Protein AF-A0A7K2MZR6-F1 (afdb_monomer)

pLDDT: mean 79.26, std 19.94, range [29.64, 97.56]

Mean predicted aligned error: 10.71 Å

Foldseek 3Di:
DDDDPDPDDPQQDDDDDDDQDDTPPLVVLCVVLPNDVVVVLVPPLLDQPQVSFAADPVSDHARARPPPDDPVQVVVAAALDDPCDPVNVVVPPPPDDPDDDDDDDDDFDPPCVVTPFDKWKKWFADNVGIHIDIWTFDADPVDGPRDRDIDDDPSSAAVPPRGHGTYNIDTD

Radius of gyration: 18.01 Å; Cα contacts (8 Å, |Δi|>4): 173; chains: 1; bounding box: 49×45×42 Å

Solvent-accessible surface area (backbone atoms only — not comparable to full-atom values): 11427 Å² total; per-residue (Å²): 134,89,81,81,80,73,81,74,74,78,85,68,75,88,77,84,78,91,71,100,67,73,60,91,68,48,59,59,54,30,53,78,70,70,48,53,67,67,53,35,70,77,48,52,78,72,66,75,50,72,96,76,42,51,56,54,81,90,64,69,74,72,75,85,57,85,80,68,79,37,73,70,56,59,71,67,30,39,72,69,83,67,85,79,44,77,67,64,67,64,64,64,84,80,82,70,77,77,84,74,80,90,72,87,86,73,84,81,58,80,61,52,94,82,62,48,69,60,70,35,41,30,37,30,37,51,98,92,40,56,28,32,48,61,32,31,52,52,86,45,88,90,43,72,95,67,62,93,48,69,50,63,58,66,77,74,48,30,69,50,101,88,47,22,58,46,39,62,68,44,79,86

Nearest PDB structures (foldseek):
  8w69-assembly1_C  TM=3.016E-01  e=1.087E+00  Escherichia coli
  4p2a-assembly1_A  TM=3.441E-01  e=4.801E+00  Mus musculus
  8f0a-assembly1_A  TM=3.322E-01  e=5.780E+00  Escherichia coli K-12

Structure (mmCIF, N/CA/C/O backbone):
data_AF-A0A7K2MZR6-F1
#
_entry.id   AF-A0A7K2MZR6-F1
#
loop_
_atom_site.group_PDB
_atom_site.id
_atom_site.type_symbol
_atom_site.label_atom_id
_atom_site.label_alt_id
_atom_site.label_comp_id
_atom_site.label_asym_id
_atom_site.label_entity_id
_atom_site.label_seq_id
_atom_site.pdbx_PDB_ins_code
_atom_site.Cartn_x
_atom_site.Cartn_y
_atom_site.Cartn_z
_atom_site.occupancy
_atom_site.B_iso_or_equiv
_atom_site.auth_seq_id
_atom_site.auth_comp_id
_atom_site.auth_asym_id
_atom_site.auth_atom_id
_atom_site.pdbx_PDB_model_num
ATOM 1 N N . ALA A 1 1 ? 17.070 -30.373 11.598 1.00 39.44 1 ALA A N 1
ATOM 2 C CA . ALA A 1 1 ? 15.749 -30.017 12.164 1.00 39.44 1 ALA A CA 1
ATOM 3 C C . ALA A 1 1 ? 15.989 -29.391 13.532 1.00 39.44 1 ALA A C 1
ATOM 5 O O . ALA A 1 1 ? 16.905 -29.877 14.192 1.00 39.44 1 ALA A O 1
ATOM 6 N N . PRO A 1 2 ? 15.275 -28.330 13.946 1.00 40.94 2 PRO A N 1
ATOM 7 C CA . PRO A 1 2 ? 13.965 -27.830 13.493 1.00 40.94 2 PRO A CA 1
ATOM 8 C C . PRO A 1 2 ? 14.138 -26.738 12.416 1.00 40.94 2 PRO A C 1
ATOM 10 O O . PRO A 1 2 ? 15.257 -26.313 12.177 1.00 40.94 2 PRO A O 1
ATOM 13 N N . GLY A 1 3 ? 13.174 -26.287 11.621 1.00 35.47 3 GLY A N 1
ATOM 14 C CA . GLY A 1 3 ? 11.716 -26.269 11.725 1.00 35.47 3 GLY A CA 1
ATOM 15 C C . GLY A 1 3 ? 11.260 -24.868 11.301 1.00 35.47 3 GLY A C 1
ATOM 16 O O . GLY A 1 3 ? 10.614 -24.181 12.079 1.00 35.47 3 GLY A O 1
ATOM 17 N N . GLY A 1 4 ? 11.721 -24.401 10.132 1.00 29.64 4 GLY A N 1
ATOM 18 C CA . GLY A 1 4 ? 11.375 -23.086 9.598 1.00 29.64 4 GLY A CA 1
ATOM 19 C C . GLY A 1 4 ? 9.952 -23.132 9.071 1.00 29.64 4 GLY A C 1
ATOM 20 O O . GLY A 1 4 ? 9.696 -23.795 8.068 1.00 29.64 4 GLY A O 1
ATOM 21 N N . GLY A 1 5 ? 9.032 -22.491 9.788 1.00 31.53 5 GLY A N 1
ATOM 22 C CA . GLY A 1 5 ? 7.665 -22.297 9.332 1.00 31.53 5 GLY A CA 1
ATOM 23 C C . GLY A 1 5 ? 7.686 -21.488 8.045 1.00 31.53 5 GLY A C 1
ATOM 24 O O . GLY A 1 5 ? 7.893 -20.281 8.061 1.00 31.53 5 GLY A O 1
ATOM 25 N N . THR A 1 6 ? 7.511 -22.173 6.923 1.00 33.50 6 THR A N 1
ATOM 26 C CA . THR A 1 6 ? 7.162 -21.552 5.653 1.00 33.50 6 THR A CA 1
ATOM 27 C C . THR A 1 6 ? 5.848 -20.809 5.857 1.00 33.50 6 THR A C 1
ATOM 29 O O . THR A 1 6 ? 4.817 -21.454 6.057 1.00 33.50 6 THR A O 1
ATOM 32 N N . SER A 1 7 ? 5.879 -19.475 5.827 1.00 38.91 7 SER A N 1
ATOM 33 C CA . SER A 1 7 ? 4.665 -18.673 5.680 1.00 38.91 7 SER A CA 1
ATOM 34 C C . SER A 1 7 ? 3.969 -19.142 4.410 1.00 38.91 7 SER A C 1
ATOM 36 O O . SER A 1 7 ? 4.467 -18.956 3.300 1.00 38.91 7 SER A O 1
ATOM 38 N N . GLN A 1 8 ? 2.866 -19.857 4.597 1.00 29.88 8 GLN A N 1
ATOM 39 C CA . GLN A 1 8 ? 2.050 -20.382 3.521 1.00 29.88 8 GLN A CA 1
ATOM 40 C C . GLN A 1 8 ? 1.401 -19.170 2.853 1.00 29.88 8 GLN A C 1
ATOM 42 O O . GLN A 1 8 ? 0.511 -18.541 3.422 1.00 29.88 8 GLN A O 1
ATOM 47 N N . ALA A 1 9 ? 1.900 -18.790 1.677 1.00 35.12 9 ALA A N 1
ATOM 48 C CA . ALA A 1 9 ? 1.158 -17.896 0.806 1.00 35.12 9 ALA A CA 1
ATOM 49 C C . ALA A 1 9 ? -0.180 -18.585 0.522 1.00 35.12 9 ALA A C 1
ATOM 51 O O . ALA A 1 9 ? -0.198 -19.729 0.062 1.00 35.12 9 ALA A O 1
ATOM 52 N N . ALA A 1 10 ? -1.281 -17.929 0.882 1.00 35.34 10 ALA A N 1
ATOM 53 C CA . ALA A 1 10 ? -2.608 -18.414 0.553 1.00 35.34 10 ALA A CA 1
ATOM 54 C C . ALA A 1 10 ? -2.679 -18.617 -0.966 1.00 35.34 10 ALA A C 1
ATOM 56 O O . ALA A 1 10 ? -2.389 -17.696 -1.733 1.00 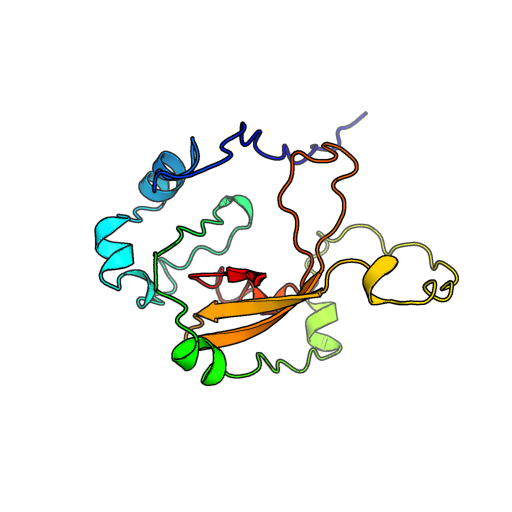35.34 10 ALA A O 1
ATOM 57 N N . ASP A 1 11 ? -3.015 -19.837 -1.377 1.00 33.06 11 ASP A N 1
ATOM 58 C CA . ASP A 1 11 ? -3.283 -20.201 -2.763 1.00 33.06 11 ASP A CA 1
ATOM 59 C C . ASP A 1 11 ? -4.546 -19.445 -3.197 1.00 33.06 11 ASP A C 1
ATOM 61 O O . ASP A 1 11 ? -5.672 -19.854 -2.910 1.00 33.06 11 ASP A O 1
ATOM 65 N N . VAL A 1 12 ? -4.363 -18.264 -3.789 1.00 40.34 12 VAL A N 1
ATOM 66 C CA . VAL A 1 12 ? -5.459 -17.537 -4.427 1.00 40.34 12 VAL A CA 1
ATOM 67 C C . VAL A 1 12 ? -5.521 -18.040 -5.856 1.00 40.34 12 VAL A C 1
ATOM 69 O O . VAL A 1 12 ? -4.797 -17.579 -6.739 1.00 40.34 12 VAL A O 1
ATOM 72 N N . GLY A 1 13 ? -6.378 -19.040 -6.041 1.00 33.81 13 GLY A N 1
ATOM 73 C CA . GLY A 1 13 ? -6.775 -19.534 -7.344 1.00 33.81 13 GLY A CA 1
ATOM 74 C C . GLY A 1 13 ? -7.232 -18.405 -8.269 1.00 33.81 13 GLY A C 1
ATOM 75 O O . GLY A 1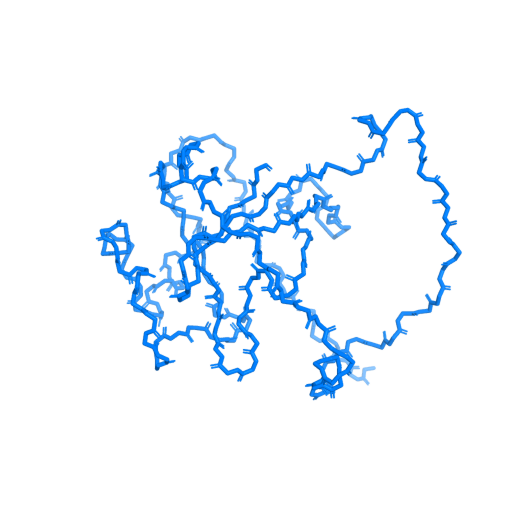 13 ? -7.898 -17.455 -7.857 1.00 33.81 13 GLY A O 1
ATOM 76 N N . ASP A 1 14 ? -6.825 -18.568 -9.524 1.00 42.56 14 ASP A N 1
ATOM 77 C CA . ASP A 1 14 ? -7.261 -17.892 -10.742 1.00 42.56 14 ASP A CA 1
ATOM 78 C C . ASP A 1 14 ? -8.637 -17.210 -10.662 1.00 42.56 14 ASP A C 1
ATOM 80 O O . ASP A 1 14 ? -9.649 -17.871 -10.448 1.00 42.56 14 ASP A O 1
ATOM 84 N N . THR A 1 15 ? -8.673 -15.903 -10.925 1.00 36.25 15 THR A N 1
ATOM 85 C CA . THR A 1 15 ? -9.824 -15.251 -11.566 1.00 36.25 15 THR A CA 1
ATOM 86 C C . THR A 1 15 ? -9.333 -14.094 -12.430 1.00 36.25 15 THR A C 1
ATOM 88 O O . THR A 1 15 ? -9.312 -12.924 -12.048 1.00 36.25 15 THR A O 1
ATOM 91 N N . GLY A 1 16 ? -8.925 -14.430 -13.652 1.00 32.34 16 GLY A N 1
ATOM 92 C CA . GLY A 1 16 ? -9.034 -13.484 -14.751 1.00 32.34 16 GLY A CA 1
ATOM 93 C C . GLY A 1 16 ? -10.497 -13.081 -14.970 1.00 32.34 16 GLY A C 1
ATOM 94 O O . GLY A 1 16 ? -11.351 -13.934 -15.176 1.00 32.34 16 GLY A O 1
ATOM 95 N N . GLY A 1 17 ? -10.750 -11.771 -14.988 1.00 32.56 17 GLY A N 1
ATOM 96 C CA . GLY A 1 17 ? -11.891 -11.165 -15.673 1.00 32.56 17 GLY A CA 1
ATOM 97 C C . GLY A 1 17 ? -13.231 -11.181 -14.937 1.00 32.56 17 GLY A C 1
ATOM 98 O O . GLY A 1 17 ? -13.989 -12.132 -15.042 1.00 32.56 17 GLY A O 1
ATOM 99 N N . GLY A 1 18 ? -13.566 -10.032 -14.343 1.00 38.00 18 GLY A N 1
ATOM 100 C CA . GLY A 1 18 ? -14.924 -9.486 -14.347 1.00 38.00 18 GLY A CA 1
ATOM 101 C C . GLY A 1 18 ? -15.996 -10.275 -13.605 1.00 38.00 18 GLY A C 1
ATOM 102 O O . GLY A 1 18 ? -16.796 -10.937 -14.240 1.00 38.00 18 GLY A O 1
ATOM 103 N N . GLU A 1 19 ? -16.068 -10.086 -12.291 1.00 34.72 19 GLU A N 1
ATOM 104 C CA . GLU A 1 19 ? -17.290 -9.947 -11.484 1.00 34.72 19 GLU A CA 1
ATOM 105 C C . GLU A 1 19 ? -16.818 -9.636 -10.055 1.00 34.72 19 GLU A C 1
ATOM 107 O O . GLU A 1 19 ? -15.854 -10.232 -9.584 1.00 34.72 19 GLU A O 1
ATOM 112 N N . GLY A 1 20 ? -17.415 -8.641 -9.392 1.00 44.56 20 GLY A N 1
ATOM 113 C CA . GLY A 1 20 ? -16.975 -8.074 -8.104 1.00 44.56 20 GLY A CA 1
ATOM 114 C C . GLY A 1 20 ? -17.125 -8.998 -6.886 1.00 44.56 20 GLY A C 1
ATOM 115 O O . GLY A 1 20 ? -17.637 -8.571 -5.853 1.00 44.56 20 GLY A O 1
ATOM 116 N N . GLY A 1 21 ? -16.719 -10.261 -7.007 1.00 45.09 21 GLY A N 1
ATOM 117 C CA . GLY A 1 21 ? -16.632 -11.222 -5.918 1.00 45.09 21 GLY A CA 1
ATOM 118 C C . GLY A 1 21 ? -15.346 -11.038 -5.116 1.00 45.09 21 GLY A C 1
ATOM 119 O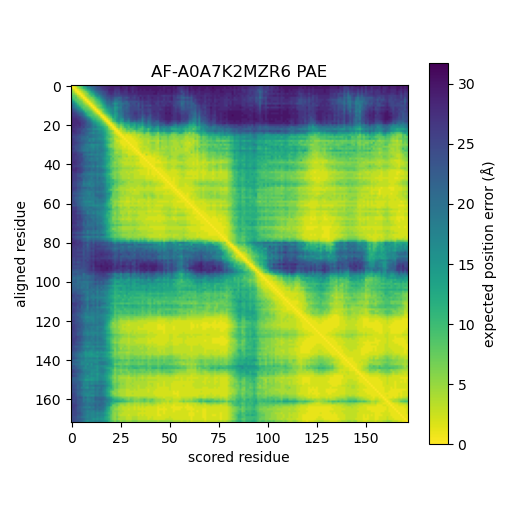 O . GLY A 1 21 ? -14.265 -10.840 -5.669 1.00 45.09 21 GLY A O 1
ATOM 120 N N . LEU A 1 22 ? -15.461 -11.106 -3.790 1.00 56.91 22 LEU A N 1
ATOM 121 C CA . LEU A 1 22 ? -14.301 -11.182 -2.905 1.00 56.91 22 LEU A CA 1
ATOM 122 C C . LEU A 1 22 ? -13.543 -12.494 -3.195 1.00 56.91 22 LEU A C 1
ATOM 124 O O . LEU A 1 22 ? -14.197 -13.527 -3.356 1.00 56.91 22 LEU A O 1
ATOM 128 N N . PRO A 1 23 ? -12.196 -12.492 -3.236 1.00 63.00 23 PRO A N 1
ATOM 129 C CA . PRO A 1 23 ? -11.409 -13.717 -3.348 1.00 63.00 23 PRO A CA 1
ATOM 130 C C . PRO A 1 23 ? -11.840 -14.758 -2.307 1.00 63.00 23 PRO A C 1
ATOM 132 O O . PRO A 1 23 ? -12.178 -14.399 -1.174 1.00 63.00 23 PRO A O 1
ATOM 135 N N . ALA A 1 24 ? -11.796 -16.042 -2.670 1.00 58.78 24 ALA A N 1
ATOM 136 C CA . ALA A 1 24 ? -12.118 -17.133 -1.750 1.00 58.78 24 ALA A CA 1
ATOM 137 C C . ALA A 1 24 ? -11.290 -17.007 -0.451 1.00 58.78 24 ALA A C 1
ATOM 139 O O . ALA A 1 24 ? -10.075 -16.818 -0.497 1.00 58.78 24 ALA A O 1
ATOM 140 N N . GLY A 1 25 ? -11.959 -17.038 0.707 1.00 65.69 25 GLY A N 1
ATOM 141 C CA . GLY A 1 25 ? -11.344 -16.859 2.030 1.00 65.69 25 GLY A CA 1
ATOM 142 C C . GLY A 1 25 ? -11.066 -15.409 2.454 1.00 65.69 25 GLY A C 1
ATOM 143 O O . GLY A 1 25 ? -10.602 -15.178 3.570 1.00 65.69 25 GLY A O 1
ATOM 144 N N . LEU A 1 26 ? -11.330 -14.398 1.613 1.00 73.00 26 LEU A N 1
ATOM 145 C CA . LEU A 1 26 ? -11.348 -13.004 2.078 1.00 73.00 26 LEU A CA 1
ATOM 146 C C . LEU A 1 26 ? -12.641 -12.700 2.841 1.00 73.00 26 LEU A C 1
ATOM 148 O O . LEU A 1 26 ? -12.573 -12.026 3.859 1.00 73.00 26 LEU A O 1
ATOM 152 N N . ALA A 1 27 ? -13.787 -13.215 2.383 1.00 74.50 27 ALA A N 1
ATOM 153 C CA . ALA A 1 27 ? -15.065 -13.048 3.078 1.00 74.50 27 ALA A CA 1
ATOM 154 C C . ALA A 1 27 ? -15.009 -13.609 4.509 1.00 74.50 27 ALA A C 1
ATOM 156 O O . ALA A 1 27 ? -15.300 -12.879 5.449 1.00 74.50 27 ALA A O 1
ATOM 157 N N . ASP A 1 28 ? -14.510 -14.837 4.677 1.00 79.81 28 ASP A N 1
ATOM 158 C CA . ASP A 1 28 ? -14.380 -15.470 5.996 1.00 79.81 28 ASP A CA 1
ATOM 159 C C . ASP A 1 28 ? -13.457 -14.667 6.928 1.00 79.81 28 ASP A C 1
ATOM 161 O O . ASP A 1 28 ? -13.819 -14.379 8.062 1.00 79.81 28 ASP A O 1
ATOM 165 N N . ARG A 1 29 ? -12.295 -14.205 6.436 1.00 79.25 29 ARG A N 1
ATOM 166 C CA . ARG A 1 29 ? -11.381 -13.355 7.224 1.00 79.25 29 ARG A CA 1
ATOM 167 C C . ARG A 1 29 ? -11.994 -12.005 7.592 1.00 79.25 29 ARG A C 1
ATOM 169 O O . ARG A 1 29 ? -11.735 -11.479 8.670 1.00 79.25 29 ARG A O 1
ATOM 176 N N . LEU A 1 30 ? -12.784 -11.418 6.696 1.00 81.81 30 LEU A N 1
ATOM 177 C CA . LEU A 1 30 ? -13.496 -10.176 6.982 1.00 81.81 30 LEU A CA 1
ATOM 178 C C . LEU A 1 30 ? -14.542 -10.401 8.081 1.00 81.81 30 LEU A C 1
ATOM 180 O O . LEU A 1 30 ? -14.583 -9.618 9.027 1.00 81.81 30 LEU A O 1
ATOM 184 N N . GLU A 1 31 ? -15.312 -11.489 8.016 1.00 82.50 31 GLU A N 1
ATOM 185 C CA . GLU A 1 31 ? -16.280 -11.864 9.053 1.00 82.50 31 GLU A CA 1
ATOM 186 C C . GLU A 1 31 ? -15.612 -12.174 10.402 1.00 82.50 31 GLU A C 1
ATOM 188 O O . GLU A 1 31 ? -16.070 -11.677 11.433 1.00 82.50 31 GLU A O 1
ATOM 193 N N . GLU A 1 32 ? -14.496 -12.912 10.412 1.00 84.81 32 GLU A N 1
ATOM 194 C CA . GLU A 1 32 ? -13.699 -13.205 11.617 1.00 84.81 32 GLU A CA 1
ATOM 195 C C . GLU A 1 32 ? -13.233 -11.930 12.334 1.00 84.81 32 GLU A C 1
ATOM 197 O O . GLU A 1 32 ? -13.168 -11.884 13.566 1.00 84.81 32 GLU A O 1
ATOM 202 N N . HIS A 1 33 ? -12.958 -10.870 11.572 1.00 82.25 33 HIS A N 1
ATOM 203 C CA . HIS A 1 33 ? -12.574 -9.560 12.092 1.00 82.25 33 HIS A CA 1
ATOM 204 C C . HIS A 1 33 ? -13.754 -8.583 12.245 1.00 82.25 33 HIS A C 1
ATOM 206 O O . HIS A 1 33 ? -13.548 -7.416 12.585 1.00 82.25 33 HIS A O 1
ATOM 212 N N . GLY A 1 34 ? -14.993 -9.040 12.031 1.00 80.62 34 GLY A N 1
ATOM 213 C CA . GLY A 1 34 ? -16.209 -8.237 12.176 1.00 80.62 34 GLY A CA 1
ATOM 214 C C . GLY A 1 34 ? -16.338 -7.106 11.151 1.00 80.62 34 GLY A C 1
ATOM 215 O O . GLY A 1 34 ? -16.990 -6.097 11.428 1.00 80.62 34 GLY A O 1
ATOM 216 N N . ILE A 1 35 ? -15.695 -7.243 9.991 1.00 82.81 35 ILE A N 1
ATOM 217 C CA . ILE A 1 35 ? -15.766 -6.292 8.885 1.00 82.81 35 ILE A CA 1
ATOM 218 C C . ILE A 1 35 ? -16.900 -6.708 7.951 1.00 82.81 35 ILE A C 1
ATOM 220 O O . ILE A 1 35 ? -16.762 -7.600 7.119 1.00 82.81 35 ILE A O 1
ATOM 224 N N . ASP A 1 36 ? -18.020 -6.001 8.065 1.00 86.06 36 ASP A N 1
ATOM 225 C CA . ASP A 1 36 ? -19.111 -6.058 7.097 1.00 86.06 36 ASP A CA 1
ATOM 226 C C . ASP A 1 36 ? -18.717 -5.257 5.846 1.00 86.06 36 ASP A C 1
ATOM 228 O O . ASP A 1 36 ? -18.424 -4.063 5.920 1.00 86.06 36 ASP A O 1
ATOM 232 N N . VAL A 1 37 ? -18.676 -5.925 4.693 1.00 80.88 37 VAL A N 1
ATOM 233 C CA . VAL A 1 37 ? -18.210 -5.355 3.419 1.00 80.88 37 VAL A CA 1
ATOM 234 C C . VAL A 1 37 ? -19.114 -4.234 2.922 1.00 80.88 37 VAL A C 1
ATOM 236 O O . VAL A 1 37 ? -18.623 -3.278 2.319 1.00 80.88 37 VAL A O 1
ATOM 239 N N . ASP A 1 38 ? -20.415 -4.327 3.163 1.00 84.75 38 ASP A N 1
ATOM 240 C CA . ASP A 1 38 ? -21.365 -3.322 2.703 1.00 84.75 38 ASP A CA 1
ATOM 241 C C . ASP A 1 38 ? -21.282 -2.084 3.596 1.00 84.75 38 ASP A C 1
ATOM 243 O O . ASP A 1 38 ? -21.103 -0.973 3.094 1.00 84.75 38 ASP A O 1
ATOM 247 N N . GLN A 1 39 ? -21.207 -2.269 4.919 1.00 86.69 39 GLN A N 1
ATOM 248 C CA . GLN A 1 39 ? -20.888 -1.168 5.836 1.00 86.69 39 GLN A CA 1
ATOM 249 C C . GLN A 1 39 ? -19.515 -0.558 5.544 1.00 86.69 39 GLN A C 1
ATOM 251 O O . GLN A 1 39 ? -19.317 0.652 5.689 1.00 86.69 39 GLN A O 1
ATOM 256 N N . TRP A 1 40 ? -18.545 -1.378 5.133 1.00 87.50 40 TRP A N 1
ATOM 257 C CA . TRP A 1 40 ? -17.222 -0.909 4.749 1.00 87.50 40 TRP A CA 1
ATOM 258 C C . TRP A 1 40 ? -17.313 0.008 3.532 1.00 87.50 40 TRP A C 1
ATOM 260 O O . TRP A 1 40 ? -16.825 1.136 3.603 1.00 87.50 40 TRP A O 1
ATOM 270 N N . LYS A 1 41 ? -17.996 -0.413 2.459 1.00 86.12 41 LYS A N 1
ATOM 271 C CA . LYS A 1 41 ? -18.247 0.418 1.265 1.00 86.12 41 LYS A CA 1
ATOM 272 C C . LYS A 1 41 ? -18.942 1.736 1.616 1.00 86.12 41 LYS A C 1
ATOM 274 O O . LYS A 1 41 ? -18.545 2.778 1.095 1.00 86.12 41 LYS A O 1
ATOM 279 N N . ASP A 1 42 ? -19.870 1.709 2.569 1.00 88.06 42 ASP A N 1
ATOM 280 C CA . ASP A 1 42 ? -20.603 2.887 3.051 1.00 88.06 42 ASP A CA 1
ATOM 281 C C . ASP A 1 42 ? -19.790 3.795 3.998 1.00 88.06 42 ASP A C 1
ATOM 283 O O . ASP A 1 42 ? -20.275 4.823 4.480 1.00 88.06 42 ASP A O 1
ATOM 287 N N . GLY A 1 43 ? -18.511 3.481 4.230 1.00 87.88 43 GLY A N 1
ATOM 288 C CA . GLY A 1 43 ? -17.573 4.339 4.951 1.00 87.88 43 GLY A CA 1
ATOM 289 C C . GLY A 1 43 ? -17.127 3.818 6.314 1.00 87.88 43 GLY A C 1
ATOM 290 O O . GLY A 1 43 ? -16.440 4.552 7.026 1.00 87.88 43 GLY A O 1
ATOM 291 N N . GLY A 1 44 ? -17.442 2.568 6.672 1.00 88.56 44 GLY A N 1
ATOM 292 C CA . GLY A 1 44 ? -16.954 1.914 7.894 1.00 88.56 44 GLY A CA 1
ATOM 293 C C . GLY A 1 44 ? -15.425 1.952 8.038 1.00 88.56 44 GLY A C 1
ATOM 294 O O . GLY A 1 44 ? -14.903 2.094 9.146 1.00 88.56 44 GLY A O 1
ATOM 295 N N . TRP A 1 45 ? -14.699 1.978 6.915 1.00 91.56 45 TRP A N 1
ATOM 296 C CA . TRP A 1 45 ? -13.241 2.134 6.862 1.00 91.56 45 TRP A CA 1
ATOM 297 C C . TRP A 1 45 ? -12.706 3.456 7.417 1.00 91.56 45 TRP A C 1
ATOM 299 O O . TRP A 1 45 ? -11.500 3.587 7.606 1.00 91.56 45 TRP A O 1
ATOM 309 N N . LYS A 1 46 ? -13.553 4.448 7.698 1.00 92.88 46 LYS A N 1
ATOM 310 C CA . LYS A 1 46 ? -13.128 5.720 8.308 1.00 92.88 46 LYS A CA 1
ATOM 311 C C . LYS A 1 46 ? -12.951 5.623 9.825 1.00 92.88 46 LYS A C 1
ATOM 313 O O . LYS A 1 46 ? -12.418 6.547 10.434 1.00 92.88 46 LYS A O 1
ATOM 318 N N . ASN A 1 47 ? -13.409 4.536 10.448 1.00 91.19 47 ASN A N 1
ATOM 319 C CA . ASN A 1 47 ? -13.333 4.365 11.894 1.00 91.19 47 ASN A CA 1
ATOM 320 C C . ASN A 1 47 ? -11.961 3.828 12.338 1.00 91.19 47 ASN A C 1
ATOM 322 O O . ASN A 1 47 ? -11.722 2.622 12.287 1.00 91.19 47 ASN A O 1
ATOM 326 N N . TRP A 1 48 ? -11.075 4.711 12.789 1.00 92.81 48 TRP A N 1
ATOM 327 C CA . TRP A 1 48 ? -9.724 4.379 13.263 1.00 92.81 48 TRP A CA 1
ATOM 328 C C . TRP A 1 48 ? -9.648 4.073 14.769 1.00 92.81 48 TRP A C 1
ATOM 330 O O . TRP A 1 48 ? -8.634 4.354 15.407 1.00 92.81 48 TRP A O 1
ATOM 340 N N . ASP A 1 49 ? -10.721 3.531 15.353 1.00 91.00 49 ASP A N 1
ATOM 341 C CA . ASP A 1 49 ? -10.709 3.031 16.729 1.00 91.00 49 ASP A CA 1
ATOM 342 C C . ASP A 1 49 ? -9.567 2.020 16.918 1.00 91.00 49 ASP A C 1
ATOM 344 O O . ASP A 1 49 ? -9.482 1.023 16.197 1.00 91.00 49 ASP A O 1
ATOM 348 N N . LYS A 1 50 ? -8.683 2.298 17.881 1.00 88.06 50 LYS A N 1
ATOM 349 C CA . LYS A 1 50 ? -7.469 1.514 18.131 1.00 88.06 50 LYS A CA 1
ATOM 350 C C . LYS A 1 50 ? -7.783 0.075 18.514 1.00 88.06 50 LYS A C 1
ATOM 352 O O . LYS A 1 50 ? -7.036 -0.811 18.119 1.00 88.06 50 LYS A O 1
ATOM 357 N N . ASP A 1 51 ? -8.896 -0.157 19.203 1.00 87.56 51 ASP A N 1
ATOM 358 C CA . ASP A 1 51 ? -9.284 -1.498 19.649 1.00 87.56 51 ASP A CA 1
ATOM 359 C C . ASP A 1 51 ? -9.787 -2.370 18.486 1.00 87.56 51 ASP A C 1
ATOM 361 O O . ASP A 1 51 ? -9.864 -3.591 18.601 1.00 87.56 51 ASP A O 1
ATOM 365 N N . LYS A 1 52 ? -10.123 -1.747 17.349 1.00 86.00 52 LYS A N 1
ATOM 366 C CA . LYS A 1 52 ? -10.605 -2.409 16.126 1.00 86.00 52 LYS A CA 1
ATOM 367 C C . LYS A 1 52 ? -9.631 -2.282 14.958 1.00 86.00 52 LYS A C 1
ATOM 369 O O . LYS A 1 52 ? -9.939 -2.699 13.840 1.00 86.00 52 LYS A O 1
ATOM 374 N N . TRP A 1 53 ? -8.478 -1.657 15.174 1.00 91.12 53 TRP A N 1
ATOM 375 C CA . TRP A 1 53 ? -7.499 -1.444 14.125 1.00 91.12 53 TRP A CA 1
ATOM 376 C C . TRP A 1 53 ? -6.564 -2.650 14.035 1.00 91.12 53 TRP A C 1
ATOM 378 O O . TRP A 1 53 ? -5.653 -2.802 14.840 1.00 91.12 53 TRP A O 1
ATOM 388 N N . LEU A 1 54 ? -6.800 -3.500 13.033 1.00 91.00 54 LEU A N 1
ATOM 389 C CA . LEU A 1 54 ? -6.033 -4.725 12.788 1.00 91.00 54 LEU A CA 1
ATOM 390 C C . LEU A 1 54 ? -4.533 -4.425 12.655 1.00 91.00 54 LEU A C 1
ATOM 392 O O . LEU A 1 54 ? -4.136 -3.701 11.740 1.00 91.00 54 LEU A O 1
ATOM 396 N N . SER A 1 55 ? -3.720 -4.971 13.563 1.00 88.94 55 SER A N 1
ATOM 397 C CA . SER A 1 55 ? -2.277 -4.702 13.670 1.00 88.94 55 SER A CA 1
ATOM 398 C C . SER A 1 55 ? -1.387 -5.868 13.259 1.00 88.94 55 SER A C 1
ATOM 400 O O . SER A 1 55 ? -0.279 -5.665 12.771 1.00 88.94 55 SER A O 1
ATOM 402 N N . GLU A 1 56 ? -1.840 -7.104 13.453 1.00 85.50 56 GLU A N 1
ATOM 403 C CA . GLU A 1 56 ? -1.017 -8.277 13.172 1.00 85.50 56 GLU A CA 1
ATOM 404 C C . GLU A 1 56 ? -0.967 -8.575 11.675 1.00 85.50 56 GLU A C 1
ATOM 406 O O . GLU A 1 56 ? -1.934 -8.372 10.940 1.00 85.50 56 GLU A O 1
ATOM 411 N N . ALA A 1 57 ? 0.155 -9.118 11.201 1.00 83.62 57 ALA A N 1
ATOM 412 C CA . ALA A 1 57 ? 0.327 -9.390 9.774 1.00 83.62 57 ALA A CA 1
ATOM 413 C C . ALA A 1 57 ? -0.648 -10.435 9.219 1.00 83.62 57 ALA A C 1
ATOM 415 O O . ALA A 1 57 ? -1.120 -10.308 8.091 1.00 83.62 57 ALA A O 1
ATOM 416 N N . LYS A 1 58 ? -0.985 -11.442 10.027 1.00 80.88 58 LYS A N 1
ATOM 417 C CA . LYS A 1 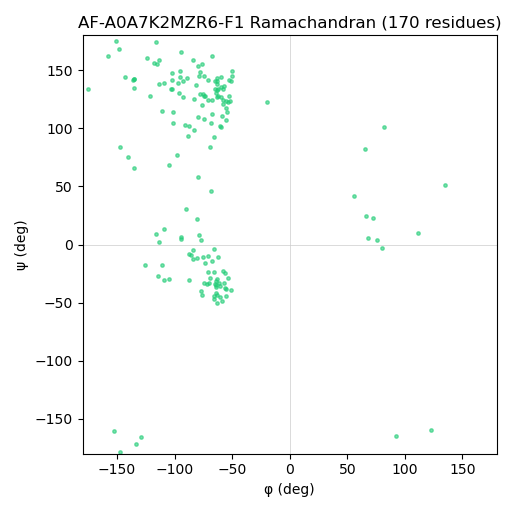58 ? -1.964 -12.482 9.676 1.00 80.88 58 LYS A CA 1
ATOM 418 C C . LYS A 1 58 ? -3.396 -11.951 9.524 1.00 80.88 58 LYS A C 1
ATOM 420 O O . LYS A 1 58 ? -4.178 -12.555 8.798 1.00 80.88 58 LYS A O 1
ATOM 425 N N . ASP A 1 59 ? -3.696 -10.819 10.156 1.00 84.94 59 ASP A N 1
ATOM 426 C CA . ASP A 1 59 ? -5.035 -10.232 10.218 1.00 84.94 59 ASP A CA 1
ATOM 427 C C . ASP A 1 59 ? -5.236 -9.182 9.104 1.00 84.94 59 ASP A C 1
ATOM 429 O O . ASP A 1 59 ? -6.253 -8.496 9.042 1.00 84.94 59 ASP A O 1
ATOM 433 N N . PHE A 1 60 ? -4.260 -9.021 8.200 1.00 87.69 60 PHE A N 1
ATOM 434 C CA . PHE A 1 60 ? -4.367 -8.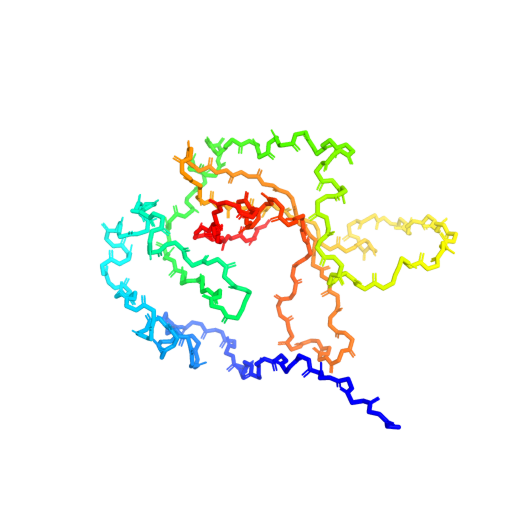075 7.096 1.00 87.69 60 PHE A CA 1
ATOM 435 C C . PHE A 1 60 ? -5.506 -8.439 6.137 1.00 87.69 60 PHE A C 1
ATOM 437 O O . PHE A 1 60 ? -5.552 -9.529 5.554 1.00 87.69 60 PHE A O 1
ATOM 444 N N . VAL A 1 61 ? -6.371 -7.456 5.891 1.00 88.12 61 VAL A N 1
ATOM 445 C CA . VAL A 1 61 ? -7.440 -7.503 4.895 1.00 88.12 61 VAL A CA 1
ATOM 446 C C . VAL A 1 61 ? -7.489 -6.189 4.119 1.00 88.12 61 VAL A C 1
ATOM 448 O O . VAL A 1 61 ? -7.314 -5.108 4.679 1.00 88.12 61 VAL A O 1
ATOM 451 N N . ASN A 1 62 ? -7.745 -6.278 2.814 1.00 89.62 62 ASN A N 1
ATOM 452 C CA . ASN A 1 62 ? -7.845 -5.116 1.931 1.00 89.62 62 ASN A CA 1
ATOM 453 C C . ASN A 1 62 ? -8.992 -5.304 0.924 1.00 89.62 62 ASN A C 1
ATOM 455 O O . ASN A 1 62 ? -8.744 -5.647 -0.234 1.00 89.62 62 ASN A O 1
ATOM 459 N N . PRO A 1 63 ? -10.257 -5.156 1.359 1.00 88.12 63 PRO A N 1
ATOM 460 C CA . PRO A 1 63 ? -11.392 -5.220 0.449 1.00 88.12 63 PRO A CA 1
ATOM 461 C C . PRO A 1 63 ? -11.342 -4.053 -0.547 1.00 88.12 63 PRO A C 1
ATOM 463 O O . PRO A 1 63 ? -11.121 -2.900 -0.172 1.00 88.12 63 PRO A O 1
ATOM 466 N N . VAL A 1 64 ? -11.565 -4.352 -1.828 1.00 84.75 64 VAL A N 1
ATOM 467 C CA . VAL A 1 64 ? -11.565 -3.349 -2.899 1.00 84.75 64 VAL A CA 1
ATOM 468 C C . VAL A 1 64 ? -12.934 -2.678 -2.968 1.00 84.75 64 VAL A C 1
ATOM 470 O O . VAL A 1 64 ? -13.956 -3.344 -3.122 1.00 84.75 64 VAL A O 1
ATOM 473 N N . ILE A 1 65 ? -12.951 -1.348 -2.883 1.00 89.56 65 ILE A N 1
ATOM 474 C CA . ILE A 1 65 ? -14.154 -0.539 -3.090 1.00 89.56 65 ILE A CA 1
ATOM 475 C C . ILE A 1 65 ? -14.080 0.054 -4.497 1.00 89.56 65 ILE A C 1
ATOM 477 O O . ILE A 1 65 ? -13.205 0.870 -4.800 1.00 89.56 65 ILE A O 1
ATOM 481 N N . GLU A 1 66 ? -14.992 -0.369 -5.368 1.00 87.44 66 GLU A N 1
ATOM 482 C CA . GLU A 1 66 ? -15.042 0.108 -6.746 1.00 87.44 66 GLU A CA 1
ATOM 483 C C . GLU A 1 66 ? -15.245 1.628 -6.801 1.00 87.44 66 GLU A C 1
ATOM 485 O O . GLU A 1 66 ? -16.034 2.206 -6.052 1.00 87.44 66 GLU A O 1
ATOM 490 N N . GLY A 1 67 ? -14.486 2.298 -7.670 1.00 90.19 67 GLY A N 1
ATOM 491 C CA . GLY A 1 67 ? -14.586 3.743 -7.864 1.00 90.19 67 GLY A CA 1
ATOM 492 C C . GLY A 1 67 ? -14.131 4.591 -6.673 1.00 90.19 67 GLY A C 1
ATOM 493 O O . GLY A 1 67 ? -14.259 5.811 -6.731 1.00 90.19 67 GLY A O 1
ATOM 494 N N . LEU A 1 68 ? -13.576 3.992 -5.616 1.00 93.62 68 LEU A N 1
ATOM 495 C CA . LEU A 1 68 ? -13.091 4.715 -4.443 1.00 93.62 68 LEU A CA 1
ATOM 496 C C . LEU A 1 68 ? -11.918 5.650 -4.779 1.00 93.62 68 LEU A C 1
ATOM 498 O O . LEU A 1 68 ? -11.856 6.783 -4.287 1.00 93.62 68 LEU A O 1
ATOM 502 N N . TRP A 1 69 ? -10.997 5.171 -5.616 1.00 95.38 69 TRP A N 1
ATOM 503 C CA . TRP A 1 69 ? -9.841 5.916 -6.104 1.00 95.38 69 TRP A CA 1
ATOM 504 C C . TRP A 1 69 ? -10.122 6.492 -7.491 1.00 95.38 69 TRP A C 1
ATOM 506 O O . TRP A 1 69 ? -9.658 5.985 -8.505 1.00 95.38 69 TRP A O 1
ATOM 516 N N . GLN A 1 70 ? -10.901 7.571 -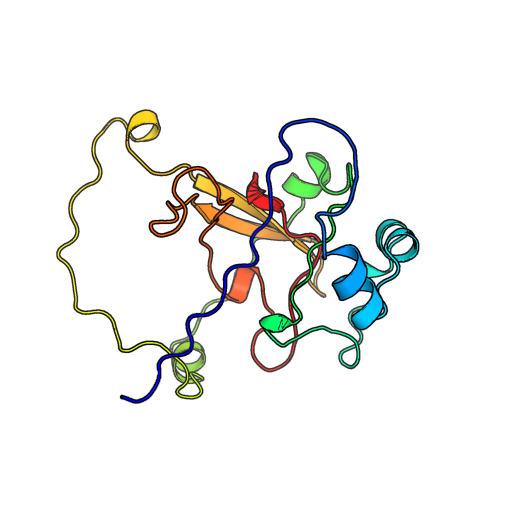7.538 1.00 96.12 70 GLN A N 1
ATOM 517 C CA . GLN A 1 70 ? -11.030 8.371 -8.759 1.00 96.12 70 GLN A CA 1
ATOM 518 C C . GLN A 1 70 ? -9.789 9.252 -8.972 1.00 96.12 70 GLN A C 1
ATOM 520 O O . GLN A 1 70 ? -9.148 9.641 -7.986 1.00 96.12 70 GLN A O 1
ATOM 525 N N . PRO A 1 71 ? -9.482 9.658 -10.221 1.00 95.94 71 PRO A N 1
ATOM 526 C CA . PRO A 1 71 ? -8.306 10.473 -10.530 1.00 95.94 71 PRO A CA 1
ATOM 527 C C . PRO A 1 71 ? -8.161 11.730 -9.667 1.00 95.94 71 PRO A C 1
ATOM 529 O O . PRO A 1 71 ? -7.055 12.073 -9.261 1.00 95.94 71 PRO A O 1
ATOM 532 N N . ASP A 1 72 ? -9.257 12.419 -9.348 1.00 96.62 72 ASP A N 1
ATOM 533 C CA . ASP A 1 72 ? -9.188 13.645 -8.545 1.00 96.62 72 ASP A CA 1
ATOM 534 C C . ASP A 1 72 ? -8.860 13.373 -7.075 1.00 96.62 72 ASP A C 1
ATOM 536 O O . ASP A 1 72 ? -8.100 14.128 -6.468 1.00 96.62 72 ASP A O 1
ATOM 540 N N . ARG A 1 73 ? -9.329 12.246 -6.525 1.00 96.56 73 ARG A N 1
ATOM 541 C CA . ARG A 1 73 ? -8.923 11.811 -5.186 1.00 96.56 73 ARG A CA 1
ATOM 542 C C . ARG A 1 73 ? -7.442 11.456 -5.162 1.00 96.56 73 ARG A C 1
ATOM 544 O O . ARG A 1 73 ? -6.731 11.939 -4.285 1.00 96.56 73 ARG A O 1
ATOM 551 N N . MET A 1 74 ? -6.976 10.678 -6.141 1.00 96.75 74 MET A N 1
ATOM 552 C CA . MET A 1 74 ? -5.560 10.314 -6.276 1.00 96.75 74 MET A CA 1
ATOM 553 C C . MET A 1 74 ? -4.658 11.556 -6.336 1.00 96.75 74 MET A C 1
ATOM 555 O O . MET A 1 74 ? -3.660 11.621 -5.628 1.00 96.75 74 MET A O 1
ATOM 559 N N . LYS A 1 75 ? -5.032 12.580 -7.115 1.00 95.62 75 LYS A N 1
ATOM 560 C CA . LYS A 1 75 ? -4.279 13.849 -7.201 1.00 95.62 75 LYS A CA 1
ATOM 561 C C . LYS A 1 75 ? -4.228 14.622 -5.882 1.00 95.62 75 LYS A C 1
ATOM 563 O O . LYS A 1 75 ? -3.288 15.376 -5.663 1.00 95.62 75 LYS A O 1
ATOM 568 N N . SER A 1 76 ? -5.255 14.490 -5.045 1.00 95.50 76 SER A N 1
ATOM 569 C CA . SER A 1 76 ? -5.345 15.180 -3.752 1.00 95.50 76 SER A CA 1
ATOM 570 C C . SER A 1 76 ? -4.649 14.443 -2.602 1.00 95.50 76 SER A C 1
ATOM 572 O O . SER A 1 76 ? -4.538 14.999 -1.507 1.00 95.50 76 SER A O 1
ATOM 574 N N . ALA A 1 77 ? -4.207 13.201 -2.833 1.00 96.06 77 ALA A N 1
ATOM 575 C CA . ALA A 1 77 ? -3.523 12.400 -1.829 1.00 96.06 77 ALA A CA 1
ATOM 576 C C . ALA A 1 77 ? -2.180 13.036 -1.448 1.00 96.06 77 ALA A C 1
ATOM 578 O O . ALA A 1 77 ? -1.466 13.578 -2.293 1.00 96.06 77 ALA A O 1
ATOM 579 N N . LYS A 1 78 ? -1.842 12.979 -0.160 1.00 95.31 78 LYS A N 1
ATOM 580 C CA . LYS A 1 78 ? -0.605 13.565 0.368 1.00 95.31 78 LYS A CA 1
ATOM 581 C C . LYS A 1 78 ? 0.507 12.526 0.377 1.00 95.31 78 LYS A C 1
ATOM 583 O O . LYS A 1 78 ? 0.259 11.372 0.712 1.00 95.31 78 LYS A O 1
ATOM 588 N N . GLU A 1 79 ? 1.726 12.924 0.034 1.00 90.25 79 GLU A N 1
ATOM 589 C CA . GLU A 1 79 ? 2.879 12.028 0.156 1.00 90.25 79 GLU A CA 1
ATOM 590 C C . GLU A 1 79 ? 3.012 11.575 1.618 1.00 90.25 79 GLU A C 1
ATOM 592 O O . GLU A 1 79 ? 2.872 12.370 2.555 1.00 90.25 79 GLU A O 1
ATOM 597 N N . ALA A 1 80 ? 3.225 10.276 1.818 1.00 81.81 80 ALA A N 1
ATOM 598 C CA . ALA A 1 80 ? 3.402 9.682 3.138 1.00 81.81 80 ALA A CA 1
ATOM 599 C C . ALA A 1 80 ? 4.827 9.906 3.650 1.00 81.81 80 ALA A C 1
ATOM 601 O O . ALA A 1 80 ? 5.563 8.966 3.949 1.00 81.81 80 ALA A O 1
ATOM 602 N N . ASP A 1 81 ? 5.206 11.180 3.741 1.00 68.19 81 ASP A N 1
ATOM 603 C CA . ASP A 1 81 ? 6.520 11.625 4.175 1.00 68.19 81 ASP A CA 1
ATOM 604 C C . ASP A 1 81 ? 6.696 11.340 5.668 1.00 68.19 81 ASP A C 1
ATOM 606 O O . ASP A 1 81 ? 6.487 12.188 6.538 1.00 68.19 81 ASP A O 1
ATOM 610 N N . LYS A 1 82 ? 7.097 10.111 5.985 1.00 63.28 82 LYS A N 1
ATOM 611 C CA . LYS A 1 82 ? 7.634 9.770 7.294 1.00 63.28 82 LYS A CA 1
ATOM 612 C C . LYS A 1 82 ? 9.143 9.704 7.155 1.00 63.28 82 LYS A C 1
ATOM 614 O O . LYS A 1 82 ? 9.684 8.746 6.607 1.00 63.28 82 LYS A O 1
ATOM 619 N N . THR A 1 83 ? 9.834 10.727 7.656 1.00 56.94 83 THR A N 1
ATOM 620 C CA . THR A 1 83 ? 11.289 10.670 7.812 1.00 56.94 83 THR A CA 1
ATOM 621 C C . THR A 1 83 ? 11.607 9.511 8.747 1.00 56.94 83 THR A C 1
ATOM 623 O O . THR A 1 83 ? 11.437 9.629 9.959 1.00 56.94 83 THR A O 1
ATOM 626 N N . VAL A 1 84 ? 12.031 8.381 8.184 1.00 56.09 84 VAL A N 1
ATOM 627 C CA . VAL A 1 84 ? 12.496 7.236 8.966 1.00 56.09 84 VAL A CA 1
ATOM 628 C C . VAL A 1 84 ? 13.796 7.662 9.630 1.00 56.09 84 VAL A C 1
ATOM 630 O O . VAL A 1 84 ? 14.796 7.928 8.961 1.00 56.09 84 VAL A O 1
ATOM 633 N N . THR A 1 85 ? 13.778 7.795 10.950 1.00 55.78 85 THR A N 1
ATOM 634 C CA . THR A 1 85 ? 14.984 8.107 11.708 1.00 55.78 85 THR A CA 1
ATOM 635 C C . THR A 1 85 ? 15.760 6.824 11.993 1.00 55.78 85 THR A C 1
ATOM 637 O O . THR A 1 85 ? 15.206 5.726 12.021 1.00 55.78 85 THR A O 1
ATOM 640 N N . THR A 1 86 ? 17.054 6.941 12.282 1.00 54.97 86 THR A N 1
ATOM 641 C CA . THR A 1 86 ? 17.870 5.800 12.735 1.00 54.97 86 THR A CA 1
ATOM 642 C C . THR A 1 86 ? 17.332 5.146 14.013 1.00 54.97 86 THR A C 1
ATOM 644 O O . THR A 1 86 ? 17.598 3.974 14.254 1.00 54.97 86 THR A O 1
ATOM 647 N N . LYS A 1 87 ? 16.540 5.868 14.819 1.00 53.31 87 LYS A N 1
ATOM 648 C CA . LYS A 1 87 ? 15.848 5.308 15.989 1.00 53.31 87 LYS A CA 1
ATOM 649 C C . LYS A 1 87 ? 14.651 4.437 15.609 1.00 53.31 87 LYS A C 1
ATOM 651 O O . LYS A 1 87 ? 14.399 3.461 16.303 1.00 53.31 87 LYS A O 1
ATOM 656 N N . ASP A 1 88 ? 13.958 4.758 14.519 1.00 55.12 88 ASP A N 1
ATOM 657 C CA . ASP A 1 88 ? 12.827 3.960 14.029 1.00 55.12 88 ASP A CA 1
ATOM 658 C C . ASP A 1 88 ? 13.302 2.616 13.457 1.00 55.12 88 ASP A C 1
ATOM 660 O O . ASP A 1 88 ? 12.632 1.605 13.634 1.00 55.12 88 ASP A O 1
ATOM 664 N N . ALA A 1 89 ? 14.494 2.583 12.848 1.00 55.31 89 ALA A N 1
ATOM 665 C CA . ALA A 1 89 ? 15.137 1.346 12.394 1.00 55.31 89 ALA A CA 1
ATOM 666 C C . ALA A 1 89 ? 15.613 0.449 13.556 1.00 55.31 89 ALA A C 1
ATOM 668 O O . ALA A 1 89 ? 15.652 -0.767 13.423 1.00 55.31 89 ALA A O 1
ATOM 669 N N . ALA A 1 90 ? 15.947 1.039 14.710 1.00 54.47 90 ALA A N 1
ATOM 670 C CA . ALA A 1 90 ? 16.414 0.319 15.898 1.00 54.47 90 ALA A CA 1
ATOM 671 C C . ALA A 1 90 ? 15.279 -0.235 16.784 1.00 54.47 90 ALA A C 1
ATOM 673 O O . ALA A 1 90 ? 15.556 -0.922 17.764 1.00 54.47 90 ALA A O 1
ATOM 674 N N . ALA A 1 91 ? 14.013 0.061 16.462 1.00 52.62 91 ALA A N 1
ATOM 675 C CA . ALA A 1 91 ? 12.840 -0.507 17.133 1.00 52.62 91 ALA A CA 1
ATOM 676 C C . ALA A 1 91 ? 12.503 -1.936 16.656 1.00 52.62 91 ALA A C 1
ATOM 678 O O . ALA A 1 91 ? 11.453 -2.472 17.014 1.00 52.62 91 ALA A O 1
ATOM 679 N N . ASP A 1 92 ? 13.383 -2.535 15.850 1.00 51.56 92 ASP A N 1
ATOM 680 C CA . ASP A 1 92 ? 13.331 -3.933 15.447 1.00 51.56 92 ASP A CA 1
ATOM 681 C C . ASP A 1 92 ? 13.281 -4.843 16.686 1.00 51.56 92 ASP A C 1
ATOM 683 O O . ASP A 1 92 ? 14.210 -4.895 17.493 1.00 51.56 92 ASP A O 1
ATOM 687 N N . GLN A 1 93 ? 12.163 -5.549 16.861 1.00 53.12 93 GLN A N 1
ATOM 688 C CA . GLN A 1 93 ? 11.905 -6.415 18.017 1.00 53.12 93 GLN A CA 1
ATOM 689 C C . GLN A 1 93 ? 12.586 -7.790 17.892 1.00 53.12 93 GLN A C 1
ATOM 691 O O . GLN A 1 93 ? 12.166 -8.754 18.529 1.00 53.12 93 GLN A O 1
ATOM 696 N N . GLY A 1 94 ? 13.640 -7.898 17.076 1.00 49.00 94 GLY A N 1
ATOM 697 C CA . GLY A 1 94 ? 14.419 -9.126 16.919 1.00 49.00 94 GLY A CA 1
ATOM 698 C C . GLY A 1 94 ? 13.693 -10.228 16.144 1.00 49.00 94 GLY A C 1
ATOM 699 O O . GLY A 1 94 ? 14.023 -11.400 16.307 1.00 49.00 94 GLY A O 1
ATOM 700 N N . ALA A 1 95 ? 12.710 -9.856 15.319 1.00 54.41 95 ALA A N 1
ATOM 701 C CA . ALA A 1 95 ? 11.965 -10.758 14.438 1.00 54.41 95 ALA A CA 1
ATOM 702 C C . ALA A 1 95 ? 12.303 -10.545 12.950 1.00 54.41 95 ALA A C 1
ATOM 704 O O . ALA A 1 95 ? 11.572 -11.020 12.082 1.00 54.41 95 ALA A O 1
ATOM 705 N N . THR A 1 96 ? 13.376 -9.814 12.649 1.00 57.12 96 THR A N 1
ATOM 706 C CA . THR A 1 96 ? 13.797 -9.546 11.273 1.00 57.12 96 THR A CA 1
ATOM 707 C C . THR A 1 96 ? 14.738 -10.641 10.777 1.00 57.12 96 THR A C 1
ATOM 709 O O . THR A 1 96 ? 15.548 -11.184 11.535 1.00 57.12 96 THR A O 1
ATOM 712 N N . ASP A 1 97 ? 14.606 -10.978 9.493 1.00 58.94 97 ASP A N 1
ATOM 713 C CA . ASP A 1 97 ? 15.555 -11.826 8.777 1.00 58.94 97 ASP A CA 1
ATOM 714 C C . ASP A 1 97 ? 16.997 -11.322 8.990 1.00 58.94 97 ASP A C 1
ATOM 716 O O . ASP A 1 97 ? 17.215 -10.120 9.168 1.00 58.94 97 ASP A O 1
ATOM 720 N N . PRO A 1 98 ? 18.005 -12.215 8.988 1.00 73.44 98 PRO A N 1
ATOM 721 C CA . PRO A 1 98 ? 19.396 -11.798 9.122 1.00 73.44 98 PRO A CA 1
ATOM 722 C C . PRO A 1 98 ? 19.737 -10.729 8.083 1.00 73.44 98 PRO A C 1
ATOM 724 O O . PRO A 1 98 ? 19.300 -10.821 6.933 1.00 73.44 98 PRO A O 1
ATOM 727 N N . GLU A 1 99 ? 20.540 -9.740 8.487 1.00 76.75 99 GLU A N 1
ATOM 728 C CA . GLU A 1 99 ? 20.950 -8.665 7.586 1.00 76.75 99 GLU A CA 1
ATOM 729 C C . GLU A 1 99 ? 21.529 -9.26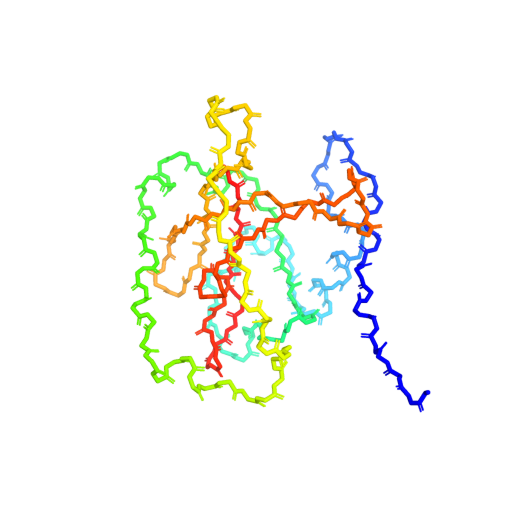3 6.291 1.00 76.75 99 GLU A C 1
ATOM 731 O O . GLU A 1 99 ? 22.443 -10.099 6.353 1.00 76.75 99 GLU A O 1
ATOM 736 N N . PRO A 1 100 ? 20.969 -8.909 5.117 1.00 76.12 100 PRO A N 1
ATOM 737 C CA . PRO A 1 100 ? 21.374 -9.531 3.872 1.00 76.12 100 PRO A CA 1
ATOM 738 C C . PRO A 1 100 ? 22.839 -9.218 3.579 1.00 76.12 100 PRO A C 1
ATOM 740 O O . PRO A 1 100 ? 23.315 -8.099 3.779 1.00 76.12 100 PRO A O 1
ATOM 743 N N . ALA A 1 101 ? 23.559 -10.213 3.059 1.00 88.75 101 ALA A N 1
ATOM 744 C CA . ALA A 1 101 ? 24.921 -9.996 2.599 1.00 88.75 101 ALA A CA 1
ATOM 745 C C . ALA A 1 101 ? 24.934 -8.889 1.525 1.00 88.75 101 ALA A C 1
ATOM 747 O O . ALA A 1 101 ? 24.075 -8.894 0.636 1.00 88.75 101 ALA A O 1
ATOM 748 N N . PRO A 1 102 ? 25.897 -7.953 1.575 1.00 88.75 102 PRO A N 1
ATOM 749 C CA . PRO A 1 102 ? 25.978 -6.891 0.589 1.00 88.75 102 PRO A CA 1
ATOM 750 C C . PRO A 1 102 ? 26.211 -7.488 -0.800 1.00 88.75 102 PRO A C 1
ATOM 752 O O . PRO A 1 102 ? 27.073 -8.347 -0.990 1.00 88.75 102 PRO A O 1
ATOM 755 N N . VAL A 1 103 ? 25.449 -7.004 -1.775 1.00 89.81 103 VAL A N 1
ATOM 756 C CA . VAL A 1 103 ? 25.592 -7.355 -3.189 1.00 89.81 103 VAL A CA 1
ATOM 757 C C . VAL A 1 103 ? 26.049 -6.129 -3.967 1.00 89.81 103 VAL A C 1
ATOM 759 O O . VAL A 1 103 ? 25.588 -5.015 -3.717 1.00 89.81 103 VAL A O 1
ATOM 762 N N . GLU A 1 104 ? 26.979 -6.319 -4.901 1.00 93.56 104 GLU A N 1
ATOM 763 C CA . GLU A 1 104 ? 27.422 -5.236 -5.775 1.00 93.56 104 GLU A CA 1
ATOM 764 C C . GLU A 1 104 ? 26.274 -4.828 -6.707 1.00 93.56 104 GLU A C 1
ATOM 766 O O . GLU A 1 104 ? 25.696 -5.660 -7.411 1.00 93.56 104 GLU A O 1
ATOM 771 N N . ALA A 1 105 ? 25.916 -3.544 -6.689 1.00 88.88 105 ALA A N 1
ATOM 772 C CA . ALA A 1 105 ? 24.831 -3.032 -7.510 1.00 88.88 105 ALA A CA 1
ATOM 773 C C . ALA A 1 105 ? 25.241 -3.019 -8.989 1.00 88.88 105 ALA A C 1
ATOM 775 O O . ALA A 1 105 ? 26.225 -2.386 -9.371 1.00 88.88 105 ALA A O 1
ATOM 776 N N . VAL A 1 106 ? 24.447 -3.674 -9.835 1.00 91.00 106 VAL A N 1
ATOM 777 C CA . VAL A 1 106 ? 24.616 -3.651 -11.292 1.00 91.00 106 VAL A CA 1
ATOM 778 C C . VAL A 1 106 ? 23.682 -2.601 -11.885 1.00 91.00 106 VAL A C 1
ATOM 780 O O . VAL A 1 106 ? 22.533 -2.467 -11.468 1.00 91.00 106 VAL A O 1
ATOM 783 N N . ALA A 1 107 ? 24.171 -1.845 -12.868 1.00 90.75 107 ALA A N 1
ATOM 784 C CA . ALA A 1 107 ? 23.342 -0.872 -13.566 1.00 90.75 107 ALA A CA 1
ATOM 785 C C . ALA A 1 107 ? 22.199 -1.566 -14.323 1.00 90.75 107 ALA A C 1
ATOM 787 O O . ALA A 1 107 ? 22.438 -2.484 -15.109 1.00 90.75 107 ALA A O 1
ATOM 788 N N . GLU A 1 108 ? 20.973 -1.076 -14.132 1.00 89.56 108 GLU A N 1
ATOM 789 C CA . GLU A 1 108 ? 19.810 -1.571 -14.869 1.00 89.56 108 GLU A CA 1
ATOM 790 C C . GLU A 1 108 ? 19.958 -1.301 -16.374 1.00 89.56 108 GLU A C 1
ATOM 792 O O . GLU A 1 108 ? 20.473 -0.258 -16.807 1.00 89.56 108 GLU A O 1
ATOM 797 N N . LYS A 1 109 ? 19.491 -2.249 -17.186 1.00 93.94 109 LYS A N 1
ATOM 798 C CA . LYS A 1 109 ? 19.590 -2.175 -18.638 1.00 93.94 109 LYS A CA 1
ATOM 799 C C . LYS A 1 109 ? 18.651 -1.098 -19.188 1.00 93.94 109 LYS A C 1
ATOM 801 O O . LYS A 1 109 ? 17.524 -0.906 -18.741 1.00 93.94 109 LYS A O 1
ATOM 806 N N . LYS A 1 110 ? 19.124 -0.387 -20.212 1.00 93.31 110 LYS A N 1
ATOM 807 C CA . LYS A 1 110 ? 18.334 0.598 -20.964 1.00 93.31 110 LYS A CA 1
ATOM 808 C C . LYS A 1 110 ? 17.725 -0.051 -22.224 1.00 93.31 110 LYS A C 1
ATOM 810 O O . LYS A 1 110 ? 18.380 -0.916 -22.808 1.00 93.31 110 LYS A O 1
ATOM 815 N N . PRO A 1 111 ? 16.546 0.407 -22.685 1.00 92.75 111 PRO A N 1
ATOM 816 C CA . PRO A 1 111 ? 15.731 1.459 -22.077 1.00 92.75 111 PRO A CA 1
ATOM 817 C C . PRO A 1 111 ? 14.913 0.947 -20.878 1.00 92.75 111 PRO A C 1
ATOM 819 O O . PRO A 1 111 ? 14.445 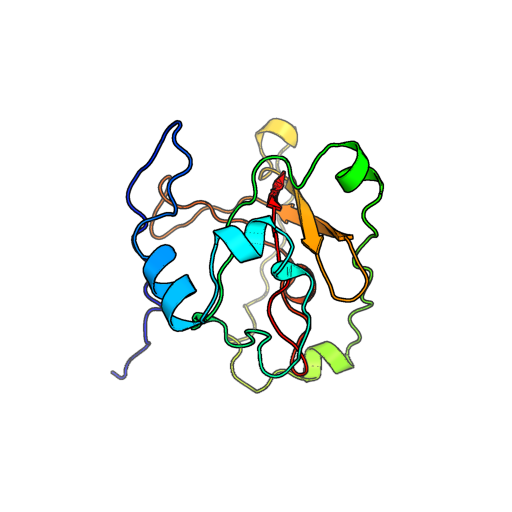-0.189 -20.862 1.00 92.75 111 PRO A O 1
ATOM 822 N N . TYR A 1 112 ? 14.731 1.795 -19.862 1.00 89.25 112 TYR A N 1
ATOM 823 C CA . TYR A 1 112 ? 14.137 1.370 -18.587 1.00 89.25 112 TYR A CA 1
ATOM 824 C C . TYR A 1 112 ? 12.682 0.909 -18.703 1.00 89.25 112 TYR A C 1
ATOM 826 O O . TYR A 1 112 ? 12.295 -0.008 -17.999 1.00 89.25 112 TYR A O 1
ATOM 834 N N . HIS A 1 113 ? 11.899 1.465 -19.627 1.00 86.88 113 HIS A N 1
ATOM 835 C CA . HIS A 1 113 ? 10.503 1.057 -19.825 1.00 86.88 113 HIS A CA 1
ATOM 836 C C . HIS A 1 113 ? 10.343 -0.369 -20.384 1.00 86.88 113 HIS A C 1
ATOM 838 O O . HIS A 1 113 ? 9.242 -0.905 -20.350 1.00 86.88 113 HIS A O 1
ATOM 844 N N . GLU A 1 114 ? 11.417 -0.981 -20.893 1.00 87.62 114 GLU A N 1
ATOM 845 C CA . GLU A 1 114 ? 11.412 -2.369 -21.379 1.00 87.62 114 GLU A CA 1
ATOM 846 C C . GLU A 1 114 ? 12.093 -3.344 -20.413 1.00 87.62 114 GLU A C 1
ATOM 848 O O . GLU A 1 114 ? 11.777 -4.531 -20.416 1.00 87.62 114 GLU A O 1
ATOM 853 N N . ASN A 1 115 ? 13.077 -2.871 -19.638 1.00 89.00 115 ASN A N 1
ATOM 854 C CA . ASN A 1 115 ? 13.974 -3.747 -18.879 1.00 89.00 115 ASN A CA 1
ATOM 855 C C . ASN A 1 115 ? 13.824 -3.602 -17.356 1.00 89.00 115 ASN A C 1
ATOM 857 O O . ASN A 1 115 ? 14.082 -4.569 -16.644 1.00 89.00 115 ASN A O 1
ATOM 861 N N . ALA A 1 116 ? 13.396 -2.438 -16.854 1.00 87.81 116 ALA A N 1
ATOM 862 C CA . ALA A 1 116 ? 13.170 -2.245 -15.426 1.00 87.81 116 ALA A CA 1
ATOM 863 C C . ALA A 1 116 ? 11.822 -2.843 -14.998 1.00 87.81 116 ALA A C 1
ATOM 865 O O . ALA A 1 116 ? 10.880 -2.937 -15.788 1.00 87.81 116 ALA A O 1
ATOM 866 N N . ALA A 1 117 ? 11.721 -3.221 -13.722 1.00 86.62 117 ALA A N 1
ATOM 867 C CA . ALA A 1 117 ? 10.455 -3.643 -13.137 1.00 86.62 117 ALA A CA 1
ATOM 868 C C . ALA A 1 117 ? 9.401 -2.515 -13.225 1.00 86.62 117 ALA A C 1
ATOM 870 O O . ALA A 1 117 ? 9.762 -1.343 -13.070 1.00 86.62 117 ALA A O 1
ATOM 871 N N . PRO A 1 118 ? 8.111 -2.835 -13.448 1.00 89.75 118 PRO A N 1
ATOM 872 C CA . PRO A 1 118 ? 7.044 -1.839 -13.435 1.00 89.75 118 PRO A CA 1
ATOM 873 C C . PRO A 1 118 ? 6.972 -1.106 -12.092 1.00 89.75 118 PRO A C 1
ATOM 875 O O . PRO A 1 118 ? 6.814 -1.735 -11.047 1.00 89.75 118 PRO A O 1
ATOM 878 N N . VAL A 1 119 ? 7.051 0.224 -12.134 1.00 92.81 119 VAL A N 1
ATOM 879 C CA . VAL A 1 119 ? 6.921 1.110 -10.969 1.00 92.81 119 VAL A CA 1
ATOM 880 C C . VAL A 1 119 ? 5.602 1.862 -11.067 1.00 92.81 119 VAL A C 1
ATOM 882 O O . VAL A 1 119 ? 5.237 2.327 -12.146 1.00 92.81 119 VAL A O 1
ATOM 885 N N . GLY A 1 120 ? 4.920 2.008 -9.936 1.00 94.06 120 GLY A N 1
ATOM 886 C CA . GLY A 1 120 ? 3.629 2.682 -9.847 1.00 94.06 120 GLY A CA 1
ATOM 887 C C . GLY A 1 120 ? 3.434 3.404 -8.520 1.00 94.06 120 GLY A C 1
ATOM 888 O O . GLY A 1 120 ? 4.320 3.432 -7.654 1.00 94.06 120 GLY A O 1
ATOM 889 N N . LYS A 1 121 ? 2.260 4.011 -8.365 1.00 96.19 121 LYS A N 1
ATOM 890 C CA . LYS A 1 121 ? 1.862 4.711 -7.139 1.00 96.19 121 LYS A CA 1
ATOM 891 C C . LYS A 1 121 ? 1.053 3.773 -6.247 1.00 96.19 121 LYS A C 1
ATOM 893 O O . LYS A 1 121 ? 0.272 2.961 -6.730 1.00 96.19 121 LYS A O 1
ATOM 898 N N . VAL A 1 122 ? 1.241 3.902 -4.937 1.00 96.94 122 VAL A N 1
ATOM 899 C CA . VAL A 1 122 ? 0.450 3.193 -3.923 1.00 96.94 122 VAL A CA 1
ATOM 900 C C . VAL A 1 122 ? -0.408 4.219 -3.202 1.00 96.94 122 VAL A C 1
ATOM 902 O O . VAL A 1 122 ? 0.134 5.090 -2.530 1.00 96.94 122 VAL A O 1
ATOM 905 N N . PHE A 1 123 ? -1.725 4.132 -3.342 1.00 97.56 123 PHE A N 1
ATOM 906 C CA . PHE A 1 123 ? -2.690 4.986 -2.652 1.00 97.56 123 PHE A CA 1
ATOM 907 C C . PHE A 1 123 ? -3.315 4.236 -1.487 1.00 97.56 123 PHE A C 1
ATOM 909 O O . PHE A 1 123 ? -3.588 3.044 -1.602 1.00 97.56 123 PHE A O 1
ATOM 916 N N . PHE A 1 124 ? -3.545 4.922 -0.374 1.00 97.38 124 PHE A N 1
ATOM 917 C CA . PHE A 1 124 ? -4.134 4.326 0.822 1.00 97.38 124 PHE A CA 1
ATOM 918 C C . PHE A 1 124 ? -4.778 5.395 1.705 1.00 97.38 124 PHE A C 1
ATOM 920 O O . PHE A 1 124 ? -4.494 6.584 1.567 1.00 97.38 124 PHE A O 1
ATOM 927 N N . ASP A 1 125 ? -5.652 4.982 2.616 1.00 96.75 125 ASP A N 1
ATOM 928 C CA . ASP A 1 125 ? -6.200 5.854 3.651 1.00 96.75 125 ASP A CA 1
ATOM 929 C C . ASP A 1 125 ? -5.508 5.599 4.991 1.00 96.75 125 ASP A C 1
ATOM 931 O O . ASP A 1 125 ? -5.369 4.452 5.425 1.00 96.75 125 ASP A O 1
ATOM 935 N N . SER A 1 126 ? -5.122 6.687 5.654 1.00 95.12 126 SER A N 1
ATOM 936 C CA . SER A 1 126 ? -4.619 6.727 7.026 1.00 95.12 126 SER A CA 1
ATOM 937 C C . SER A 1 126 ? -5.573 7.529 7.930 1.00 95.12 126 SER A C 1
ATOM 939 O O . SER A 1 126 ? -6.526 8.152 7.438 1.00 95.12 126 SER A O 1
ATOM 941 N N . PRO A 1 127 ? -5.335 7.573 9.255 1.00 93.94 127 PRO A N 1
ATOM 942 C CA . PRO A 1 127 ? -6.050 8.485 10.148 1.00 93.94 127 PRO A CA 1
ATOM 943 C C . PRO A 1 127 ? -5.943 9.966 9.750 1.00 93.94 127 PRO A C 1
ATOM 945 O O . PRO A 1 127 ? -6.829 10.754 10.077 1.00 93.94 127 PRO A O 1
ATOM 948 N N . GLU A 1 128 ? -4.890 10.352 9.026 1.00 92.25 128 GLU A N 1
ATOM 949 C CA . GLU A 1 128 ? -4.656 11.722 8.555 1.00 92.25 128 GLU A CA 1
ATOM 950 C C . GLU A 1 128 ? -5.325 12.035 7.201 1.00 92.25 128 GLU A C 1
ATOM 952 O O . GLU A 1 128 ? -5.357 13.199 6.782 1.00 92.25 128 GLU A O 1
ATOM 957 N N . GLY A 1 129 ? -5.881 11.023 6.527 1.00 94.75 129 GLY A N 1
ATOM 958 C CA . GLY A 1 129 ? -6.578 11.143 5.248 1.00 94.75 129 GLY A CA 1
ATOM 959 C C . GLY A 1 129 ? -5.980 10.265 4.149 1.00 94.75 129 GLY A C 1
ATOM 960 O O . GLY A 1 129 ? -5.305 9.277 4.415 1.00 94.75 129 GLY A O 1
ATOM 961 N N . SER A 1 130 ? -6.264 10.611 2.891 1.00 97.00 130 SER A N 1
ATOM 962 C CA . SER A 1 130 ? -5.730 9.880 1.740 1.00 97.00 130 SER A CA 1
ATOM 963 C C . SER A 1 130 ? -4.260 10.220 1.504 1.00 97.00 130 SER A C 1
ATOM 965 O O . SER A 1 130 ? -3.883 11.391 1.399 1.00 97.00 130 SER A O 1
ATOM 967 N N . MET A 1 131 ? -3.455 9.175 1.369 1.00 96.88 131 MET A N 1
ATOM 968 C CA . MET A 1 131 ? -2.007 9.228 1.261 1.00 96.88 131 MET A CA 1
ATOM 969 C C . MET A 1 131 ? -1.527 8.539 -0.018 1.00 96.88 131 MET A C 1
ATOM 971 O O . MET A 1 131 ? -2.248 7.739 -0.623 1.00 96.88 131 MET A O 1
ATOM 975 N N . VAL A 1 132 ? -0.304 8.859 -0.432 1.00 97.12 132 VAL A N 1
ATOM 976 C CA . VAL A 1 132 ? 0.363 8.246 -1.579 1.00 97.12 132 VAL A CA 1
ATOM 977 C C . VAL A 1 132 ? 1.816 7.893 -1.250 1.00 97.12 132 VAL A C 1
ATOM 979 O O . VAL A 1 132 ? 2.505 8.607 -0.527 1.00 97.12 132 VAL A O 1
ATOM 982 N N . CYS A 1 133 ? 2.254 6.758 -1.786 1.00 96.44 133 CYS A N 1
ATOM 983 C CA . CYS A 1 133 ? 3.617 6.242 -1.798 1.00 96.44 133 CYS A CA 1
ATOM 984 C C . CYS A 1 133 ? 3.973 5.753 -3.214 1.00 96.44 133 CYS A C 1
ATOM 986 O O . CYS A 1 133 ? 3.217 5.929 -4.173 1.00 96.44 133 CYS A O 1
ATOM 988 N N . SER A 1 134 ? 5.126 5.099 -3.352 1.00 94.75 134 SER A N 1
ATOM 989 C CA . SER A 1 134 ? 5.498 4.356 -4.561 1.00 94.75 134 SER A CA 1
ATOM 990 C C . SER A 1 134 ? 5.676 2.869 -4.260 1.00 94.75 134 SER A C 1
ATOM 992 O O . SER A 1 134 ? 5.953 2.475 -3.124 1.00 94.75 134 SER A O 1
ATOM 994 N N . GLY A 1 135 ? 5.529 2.045 -5.289 1.00 94.75 135 GLY A N 1
ATOM 995 C CA . GLY A 1 135 ? 5.768 0.609 -5.222 1.00 94.75 135 GLY A CA 1
ATOM 996 C C . GLY A 1 135 ? 6.274 0.070 -6.553 1.00 94.75 135 GLY A C 1
ATOM 997 O O . GLY A 1 135 ? 6.240 0.763 -7.572 1.00 94.75 135 GLY A O 1
ATOM 998 N N . THR A 1 136 ? 6.755 -1.167 -6.542 1.00 94.31 136 THR A N 1
ATOM 999 C CA . THR A 1 136 ? 7.223 -1.860 -7.747 1.00 94.31 136 THR A CA 1
ATOM 1000 C C . THR A 1 136 ? 6.694 -3.283 -7.793 1.00 94.31 136 THR A C 1
ATOM 1002 O O . THR A 1 136 ? 6.599 -3.946 -6.759 1.00 94.31 136 THR A O 1
ATOM 1005 N N . VAL A 1 137 ? 6.340 -3.758 -8.982 1.00 92.88 137 VAL A N 1
ATOM 1006 C CA . VAL A 1 137 ? 5.915 -5.146 -9.176 1.00 92.88 137 VAL A CA 1
ATOM 1007 C C . VAL A 1 137 ? 7.141 -6.050 -9.111 1.00 92.88 137 VAL A C 1
ATOM 1009 O O . VAL A 1 137 ? 8.116 -5.841 -9.835 1.00 92.88 137 VAL A O 1
ATOM 1012 N N . ILE A 1 138 ? 7.090 -7.079 -8.266 1.00 90.25 138 ILE A N 1
ATOM 1013 C CA . ILE A 1 138 ? 8.185 -8.043 -8.110 1.00 90.25 138 ILE A CA 1
ATOM 1014 C C . ILE A 1 138 ? 7.766 -9.441 -8.559 1.00 90.25 138 ILE A C 1
ATOM 1016 O O . ILE A 1 138 ? 6.590 -9.802 -8.561 1.00 90.25 138 ILE A O 1
ATOM 1020 N N . LYS A 1 139 ? 8.754 -10.251 -8.943 1.00 88.62 139 LYS A N 1
ATOM 1021 C CA . LYS A 1 139 ? 8.525 -11.652 -9.302 1.00 88.62 139 LYS A CA 1
ATOM 1022 C C . LYS A 1 139 ? 8.363 -12.488 -8.038 1.00 88.62 139 LYS A C 1
ATOM 1024 O O . LYS A 1 139 ? 9.239 -12.468 -7.177 1.00 88.62 139 LYS A O 1
ATOM 1029 N N . ASP A 1 140 ? 7.301 -13.284 -7.983 1.00 89.69 140 ASP A N 1
ATOM 1030 C CA . ASP A 1 140 ? 7.222 -14.402 -7.047 1.00 89.69 140 ASP A CA 1
ATOM 1031 C C . ASP A 1 140 ? 8.028 -15.580 -7.608 1.00 89.69 140 ASP A C 1
ATOM 1033 O O . ASP A 1 140 ? 7.655 -16.181 -8.617 1.00 89.69 140 ASP A O 1
ATOM 1037 N N . VAL A 1 141 ? 9.158 -15.888 -6.972 1.00 88.88 141 VAL A N 1
ATOM 1038 C CA . VAL A 1 141 ? 10.023 -17.008 -7.374 1.00 88.88 141 VAL A CA 1
ATOM 1039 C C . VAL A 1 141 ? 9.405 -18.372 -7.063 1.00 88.88 141 VAL A C 1
ATOM 1041 O O . VAL A 1 141 ? 9.753 -19.351 -7.719 1.00 88.88 141 VAL A O 1
ATOM 1044 N N . ASN A 1 142 ? 8.483 -18.438 -6.100 1.00 88.31 142 ASN A N 1
ATOM 1045 C CA . ASN A 1 142 ? 7.815 -19.671 -5.693 1.00 88.31 142 ASN A CA 1
ATOM 1046 C C . ASN A 1 142 ? 6.562 -19.937 -6.545 1.00 88.31 142 ASN A C 1
ATOM 1048 O O . ASN A 1 142 ? 6.239 -21.094 -6.808 1.00 88.31 142 ASN A O 1
ATOM 1052 N N . HIS A 1 143 ? 5.893 -18.882 -7.032 1.00 90.31 143 HIS A N 1
ATOM 1053 C CA . HIS A 1 143 ? 4.681 -18.981 -7.861 1.00 90.31 143 HIS A CA 1
ATOM 1054 C C . HIS A 1 143 ? 4.715 -18.028 -9.077 1.00 90.31 143 HIS A C 1
ATOM 1056 O O . HIS A 1 143 ? 3.916 -17.089 -9.183 1.00 90.31 143 HIS A O 1
ATOM 1062 N N . PRO A 1 144 ? 5.628 -18.250 -10.042 1.00 85.19 144 PRO A N 1
ATOM 1063 C CA . PRO A 1 144 ? 5.822 -17.337 -11.163 1.00 85.19 144 PRO A CA 1
ATOM 1064 C C . PRO A 1 144 ? 4.562 -17.218 -12.027 1.00 85.19 144 PRO A C 1
ATOM 1066 O O . PRO A 1 144 ? 4.005 -18.215 -12.485 1.00 85.19 144 PRO A O 1
ATOM 1069 N N . GLY A 1 145 ? 4.126 -15.978 -12.264 1.00 84.19 145 GLY A N 1
ATOM 1070 C CA . GLY A 1 145 ? 2.952 -15.663 -13.085 1.00 84.19 145 GLY A CA 1
ATOM 1071 C C . GLY A 1 145 ? 1.600 -15.931 -12.417 1.00 84.19 145 GLY A C 1
ATOM 1072 O O . GLY A 1 145 ? 0.578 -15.759 -13.072 1.00 84.19 145 GLY A O 1
ATOM 1073 N N . LYS A 1 146 ? 1.587 -16.345 -11.143 1.00 87.50 146 LYS A N 1
ATOM 1074 C CA . LYS A 1 146 ? 0.356 -16.608 -10.379 1.00 87.50 146 LYS A CA 1
ATOM 1075 C C . LYS A 1 146 ? 0.102 -15.596 -9.261 1.00 87.50 146 LYS A C 1
ATOM 1077 O O . LYS A 1 146 ? -1.021 -15.491 -8.787 1.00 87.50 146 LYS A O 1
ATOM 1082 N N . SER A 1 147 ? 1.130 -14.854 -8.858 1.00 87.75 147 SER A N 1
ATOM 1083 C CA . SER A 1 147 ? 1.051 -13.905 -7.746 1.00 87.75 147 SER A CA 1
ATOM 1084 C C . SER A 1 147 ? 0.935 -12.460 -8.221 1.00 87.75 147 SER A C 1
ATOM 1086 O O . SER A 1 147 ? 1.547 -12.066 -9.213 1.00 87.75 147 SER A O 1
ATOM 1088 N N . ASN A 1 148 ? 0.220 -11.649 -7.442 1.00 87.94 148 ASN A N 1
ATOM 1089 C CA . ASN A 1 148 ? 0.082 -10.204 -7.634 1.00 87.94 148 ASN A CA 1
ATOM 1090 C C . ASN A 1 148 ? 0.936 -9.452 -6.595 1.00 87.94 148 ASN A C 1
ATOM 1092 O O . ASN A 1 148 ? 0.400 -8.852 -5.665 1.00 87.94 148 ASN A O 1
ATOM 1096 N N . LEU A 1 149 ? 2.270 -9.544 -6.697 1.00 91.50 149 LEU A N 1
ATOM 1097 C CA . LEU A 1 149 ? 3.185 -8.983 -5.693 1.00 91.50 149 LEU A CA 1
ATOM 1098 C C . LEU A 1 149 ? 3.638 -7.559 -6.024 1.00 91.50 149 LEU A C 1
ATOM 1100 O O . LEU A 1 149 ? 4.229 -7.303 -7.075 1.00 91.50 149 LEU A O 1
ATOM 1104 N N . VAL A 1 150 ? 3.450 -6.661 -5.058 1.00 94.19 150 VAL A N 1
ATOM 1105 C CA . VAL A 1 150 ? 3.967 -5.289 -5.077 1.00 94.19 150 VAL A CA 1
ATOM 1106 C C . VAL A 1 150 ? 4.859 -5.086 -3.858 1.00 94.19 150 VAL A C 1
ATOM 1108 O O . VAL A 1 150 ? 4.448 -5.344 -2.729 1.00 94.19 150 VAL A O 1
ATOM 1111 N N . TRP A 1 151 ? 6.078 -4.607 -4.084 1.00 93.56 151 TRP A N 1
ATOM 1112 C CA . TRP A 1 151 ? 7.014 -4.238 -3.030 1.00 93.56 151 TRP A CA 1
ATOM 1113 C C . TRP A 1 151 ? 6.941 -2.736 -2.744 1.00 93.56 151 TRP A C 1
ATOM 1115 O O . TRP A 1 151 ? 6.998 -1.913 -3.660 1.00 93.56 151 TRP A O 1
ATOM 1125 N N . THR A 1 152 ? 6.807 -2.382 -1.466 1.00 94.31 152 THR A N 1
ATOM 1126 C CA . THR A 1 152 ? 6.771 -1.002 -0.962 1.00 94.31 152 THR A CA 1
ATOM 1127 C C . THR A 1 152 ? 7.318 -0.947 0.471 1.00 94.31 152 THR A C 1
ATOM 1129 O O . THR A 1 152 ? 7.646 -1.979 1.059 1.00 94.31 152 THR A O 1
ATOM 1132 N N . ALA A 1 153 ? 7.443 0.252 1.040 1.00 91.50 153 ALA A N 1
ATOM 1133 C CA . ALA A 1 153 ? 7.916 0.428 2.408 1.00 91.50 153 ALA A CA 1
ATOM 1134 C C . ALA A 1 153 ? 6.837 0.044 3.433 1.00 91.50 153 ALA A C 1
ATOM 1136 O O . ALA A 1 153 ? 5.657 0.337 3.246 1.00 91.50 153 ALA A O 1
ATOM 1137 N N . GLY A 1 154 ? 7.243 -0.526 4.572 1.00 89.81 154 GLY A N 1
ATOM 1138 C CA . GLY A 1 154 ? 6.309 -0.908 5.641 1.00 89.81 154 GLY A CA 1
ATOM 1139 C C . GLY A 1 154 ? 5.451 0.261 6.146 1.00 89.81 154 GLY A C 1
ATOM 1140 O O . GLY A 1 154 ? 4.255 0.105 6.366 1.00 89.81 154 GLY A O 1
ATOM 1141 N N . HIS A 1 155 ? 6.019 1.469 6.236 1.00 90.62 155 HIS A N 1
ATOM 1142 C CA . HIS A 1 155 ? 5.281 2.665 6.661 1.00 90.62 155 HIS A CA 1
ATOM 1143 C C . HIS A 1 155 ? 4.262 3.179 5.631 1.00 90.62 155 HIS A C 1
ATOM 1145 O O . HIS A 1 155 ? 3.492 4.073 5.963 1.00 90.62 155 HIS A O 1
ATOM 1151 N N . CYS A 1 156 ? 4.264 2.663 4.397 1.00 93.38 156 CYS A N 1
ATOM 1152 C CA . CYS A 1 156 ? 3.247 2.973 3.387 1.00 93.38 156 CYS A CA 1
ATOM 1153 C C . CYS A 1 156 ? 1.999 2.093 3.535 1.00 93.38 156 CYS A C 1
ATOM 1155 O O . CYS A 1 156 ? 0.983 2.356 2.905 1.00 93.38 156 CYS A O 1
ATOM 1157 N N . VAL A 1 157 ? 2.072 1.032 4.343 1.00 94.50 157 VAL A N 1
ATOM 1158 C CA . VAL A 1 157 ? 0.988 0.051 4.511 1.00 94.50 157 VAL A CA 1
ATOM 1159 C C . VAL A 1 157 ? 0.580 -0.144 5.973 1.00 94.50 157 VAL A C 1
ATOM 1161 O O . VAL A 1 157 ? -0.513 -0.638 6.227 1.00 94.50 157 VAL A O 1
ATOM 1164 N N . HIS A 1 158 ? 1.413 0.269 6.933 1.00 93.94 158 HIS A N 1
ATOM 1165 C CA . HIS A 1 158 ? 1.190 0.054 8.361 1.00 93.94 158 HIS A CA 1
ATOM 1166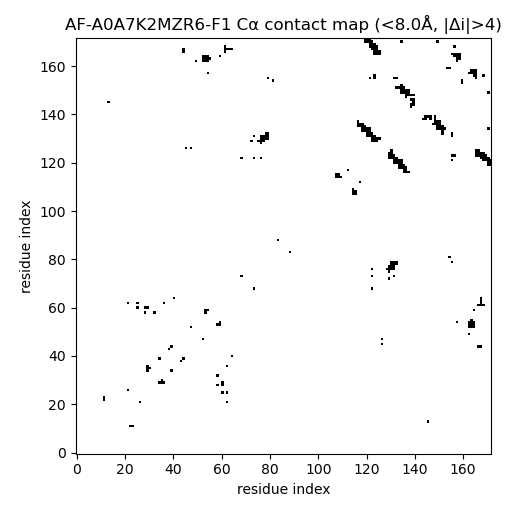 C C . HIS A 1 158 ? 1.656 1.249 9.212 1.00 93.94 158 HIS A C 1
ATOM 1168 O O . HIS A 1 158 ? 2.689 1.866 8.938 1.00 93.94 158 HIS A O 1
ATOM 1174 N N . ALA A 1 159 ? 0.936 1.552 10.297 1.00 91.56 159 ALA A N 1
ATOM 1175 C CA . ALA A 1 159 ? 1.240 2.680 11.189 1.00 91.56 159 ALA A CA 1
ATOM 1176 C C . ALA A 1 159 ? 2.453 2.454 12.125 1.00 91.56 159 ALA A C 1
ATOM 1178 O O . ALA A 1 159 ? 2.963 3.394 12.745 1.00 91.56 159 ALA A O 1
ATOM 1179 N N . GLY A 1 160 ? 2.948 1.219 12.198 1.00 87.12 160 GLY A N 1
ATOM 1180 C CA . GLY A 1 160 ? 4.019 0.781 13.102 1.00 87.12 160 GLY A CA 1
ATOM 1181 C C . GLY A 1 160 ? 3.473 0.226 14.421 1.00 87.12 160 GLY A C 1
ATOM 1182 O O . GLY A 1 160 ? 2.290 -0.071 14.519 1.00 87.12 160 GLY A O 1
ATOM 1183 N N . GLY A 1 161 ? 4.323 0.091 15.443 1.00 82.94 161 GLY A N 1
ATOM 1184 C CA . GLY A 1 161 ? 3.996 -0.647 16.677 1.00 82.94 161 GLY A CA 1
ATOM 1185 C C . GLY A 1 161 ? 2.882 -0.070 17.563 1.00 82.94 161 GLY A C 1
ATOM 1186 O O . GLY A 1 161 ? 2.552 -0.671 18.578 1.00 82.94 161 GLY A O 1
ATOM 1187 N N . SER A 1 162 ? 2.318 1.092 17.228 1.00 80.62 162 SER A N 1
ATOM 1188 C CA . SER A 1 162 ? 1.225 1.733 17.975 1.00 80.62 162 SER A CA 1
ATOM 1189 C C . SER A 1 162 ? -0.081 1.857 17.182 1.00 80.62 162 SER A C 1
ATOM 1191 O O . SER A 1 162 ? -1.008 2.533 17.638 1.00 80.62 162 SER A O 1
ATOM 1193 N N . GLY A 1 163 ? -0.160 1.227 16.008 1.00 89.75 163 GLY A N 1
ATOM 1194 C CA . GLY A 1 163 ? -1.350 1.221 15.164 1.00 89.75 163 GLY A CA 1
ATOM 1195 C C . GLY A 1 163 ? -1.416 -0.032 14.299 1.00 89.75 163 GLY A C 1
ATOM 1196 O O . GLY A 1 163 ? -0.769 -1.030 14.606 1.00 89.75 163 GLY A O 1
ATOM 1197 N N . GLY A 1 164 ? -2.206 0.037 13.232 1.00 92.69 164 GLY A N 1
ATOM 1198 C CA . GLY A 1 164 ? -2.481 -1.113 12.380 1.00 92.69 164 GLY A CA 1
ATOM 1199 C C . GLY A 1 164 ? -2.275 -0.868 10.889 1.00 92.69 164 GLY A C 1
ATOM 1200 O O . GLY A 1 164 ? -1.692 0.138 10.466 1.00 92.69 164 GLY A O 1
ATOM 1201 N N . TRP A 1 165 ? -2.800 -1.795 10.090 1.00 95.38 165 TRP A N 1
ATOM 1202 C CA . TRP A 1 165 ? -2.808 -1.740 8.632 1.00 95.38 165 TRP A CA 1
ATOM 1203 C C . TRP A 1 165 ? -3.622 -0.556 8.117 1.00 95.38 165 TRP A C 1
ATOM 1205 O O . TRP A 1 165 ? -4.756 -0.323 8.544 1.00 95.38 165 TRP A O 1
ATOM 1215 N N . TYR A 1 166 ? -3.062 0.189 7.170 1.00 95.88 166 TYR A N 1
ATOM 1216 C CA . TYR A 1 166 ? -3.827 1.181 6.428 1.00 95.88 166 TYR A CA 1
ATOM 1217 C C . TYR A 1 166 ? -4.872 0.514 5.541 1.00 95.88 166 TYR A C 1
ATOM 1219 O O . TYR A 1 166 ? -4.837 -0.687 5.273 1.00 95.88 166 TYR A O 1
ATOM 1227 N N . ARG A 1 167 ? -5.850 1.310 5.120 1.00 95.44 167 ARG A N 1
ATOM 1228 C CA . ARG A 1 167 ? -7.065 0.807 4.481 1.00 95.44 167 ARG A CA 1
ATOM 1229 C C . ARG A 1 167 ? -7.118 1.247 3.035 1.00 95.44 167 ARG A C 1
ATOM 1231 O O . ARG A 1 167 ? -6.503 2.245 2.661 1.00 95.44 167 ARG A O 1
ATOM 1238 N N . ASN A 1 168 ? -7.904 0.520 2.248 1.00 95.69 168 ASN A N 1
ATOM 1239 C CA . ASN A 1 168 ? -8.183 0.851 0.856 1.00 95.69 168 ASN A CA 1
ATOM 1240 C C . ASN A 1 168 ? -6.907 0.988 0.015 1.00 95.69 168 ASN A C 1
ATOM 1242 O O . ASN A 1 168 ? -6.768 1.923 -0.772 1.00 95.69 168 ASN A O 1
ATOM 1246 N N . ILE A 1 169 ? -5.954 0.083 0.219 1.00 96.00 169 ILE A N 1
ATOM 1247 C CA . ILE A 1 169 ? -4.652 0.150 -0.434 1.00 96.00 169 ILE A CA 1
ATOM 1248 C C . ILE A 1 169 ? -4.823 -0.239 -1.906 1.00 96.00 169 ILE A C 1
ATOM 1250 O O . ILE A 1 169 ? -5.379 -1.295 -2.213 1.00 96.00 169 ILE A O 1
ATOM 1254 N N . ALA A 1 170 ? -4.333 0.595 -2.818 1.00 96.12 170 ALA A N 1
ATOM 1255 C CA . ALA A 1 170 ? -4.371 0.351 -4.255 1.00 96.12 170 ALA A CA 1
ATOM 1256 C C . ALA A 1 170 ? -3.025 0.684 -4.902 1.00 96.12 170 ALA A C 1
ATOM 1258 O O . ALA A 1 170 ? -2.452 1.740 -4.641 1.00 96.12 170 ALA A O 1
ATOM 1259 N N . PHE A 1 171 ? -2.546 -0.207 -5.768 1.00 95.69 171 PHE A N 1
ATOM 1260 C CA . PHE A 1 171 ? -1.391 0.024 -6.632 1.00 95.69 171 PHE A CA 1
ATOM 1261 C C . PHE A 1 171 ? -1.864 0.318 -8.058 1.00 95.69 171 PHE A C 1
ATOM 1263 O O . PHE A 1 171 ? -2.747 -0.384 -8.558 1.00 95.69 171 PHE A O 1
ATOM 1270 N N . VAL A 1 172 ? -1.295 1.354 -8.682 1.00 91.81 172 VAL A N 1
ATOM 1271 C CA . VAL A 1 172 ? -1.687 1.869 -10.006 1.00 91.81 172 VAL A CA 1
ATOM 1272 C C . VAL A 1 172 ? -0.463 2.208 -10.842 1.00 91.81 172 VAL A C 1
ATOM 1274 O O . VAL A 1 172 ? 0.463 2.853 -10.290 1.00 91.81 172 VAL A O 1
#

Sequence (172 aa):
APGGGTSQAADVGDTGGGEGGLPAGLADRLEEHGIDVDQWKDGGWKNWDKDKWLSEAKDFVNPVIEGLWQPDRMKSAKEADKTVTTKDAAADQGATDPEPAPVEAVAEKKPYHENAAPVGKVFFDSPEGSMVCSGTVIKDVNHPGKSNLVWTAGHCVHAGGSGGWYRNIAFV

Secondary structure (DSSP, 8-state):
----------------S---PPPTTHHHHHHHTT--HHHHHTTGGG---GGGS--SGGG------TTSS-HHHHHHPEE------HHHHTT--S-SPPPPPP-PPPPPPSSHHHHSPPEEEEEEEETTEEEEEEEEE---SSSTTT---EE--GGGTB--TTS-B-EEEEE-